Protein AF-A0A6B3F727-F1 (afdb_monomer_lite)

Structure (mmCIF, N/CA/C/O backbone):
data_AF-A0A6B3F727-F1
#
_entry.id   AF-A0A6B3F727-F1
#
loop_
_atom_site.group_PDB
_atom_site.id
_atom_site.type_symbol
_atom_site.label_atom_id
_atom_site.label_alt_id
_atom_site.label_comp_id
_atom_site.label_asym_id
_atom_site.label_entity_id
_atom_site.label_seq_id
_atom_site.pdbx_PDB_ins_code
_atom_site.Cartn_x
_atom_site.Cartn_y
_atom_site.Cartn_z
_atom_site.occupancy
_atom_site.B_iso_or_equiv
_atom_site.auth_seq_id
_atom_site.auth_comp_id
_atom_site.auth_asym_id
_atom_site.auth_atom_id
_atom_site.pdbx_PDB_model_num
ATOM 1 N N . MET A 1 1 ? 30.274 1.352 -7.374 1.00 46.69 1 MET A N 1
ATOM 2 C CA . MET A 1 1 ? 29.022 2.143 -7.356 1.00 46.69 1 MET A CA 1
ATOM 3 C C . MET A 1 1 ? 27.852 1.183 -7.499 1.00 46.69 1 MET A C 1
ATOM 5 O O . MET A 1 1 ? 27.702 0.592 -8.559 1.00 46.69 1 MET A O 1
ATOM 9 N N . THR A 1 2 ? 27.067 0.954 -6.448 1.00 52.38 2 THR A N 1
ATOM 10 C CA . THR A 1 2 ? 25.908 0.048 -6.518 1.00 52.38 2 THR A CA 1
ATOM 11 C C . THR A 1 2 ? 24.792 0.749 -7.291 1.00 52.38 2 THR A C 1
ATOM 13 O O . THR A 1 2 ? 24.235 1.735 -6.806 1.00 52.38 2 THR A O 1
ATOM 16 N N . ALA A 1 3 ? 24.505 0.302 -8.515 1.00 60.25 3 ALA A N 1
ATOM 17 C CA . ALA A 1 3 ? 23.430 0.868 -9.324 1.00 60.25 3 ALA A CA 1
ATOM 18 C C . ALA A 1 3 ? 22.100 0.746 -8.565 1.00 60.25 3 ALA A C 1
ATOM 20 O O . ALA A 1 3 ? 21.730 -0.340 -8.113 1.00 60.25 3 ALA A O 1
ATOM 21 N N . ARG A 1 4 ? 21.383 1.864 -8.393 1.00 60.91 4 ARG A N 1
ATOM 22 C CA . ARG A 1 4 ? 20.023 1.820 -7.845 1.00 60.91 4 ARG A CA 1
ATOM 23 C C . ARG A 1 4 ? 19.154 1.074 -8.860 1.00 60.91 4 ARG A C 1
ATOM 25 O O . ARG A 1 4 ? 19.166 1.464 -10.028 1.00 60.91 4 ARG A O 1
ATOM 32 N N . PRO A 1 5 ? 18.442 0.007 -8.463 1.00 63.22 5 PRO A N 1
ATOM 33 C CA . PRO A 1 5 ? 17.636 -0.761 -9.398 1.00 63.22 5 PRO A CA 1
ATOM 34 C C . PR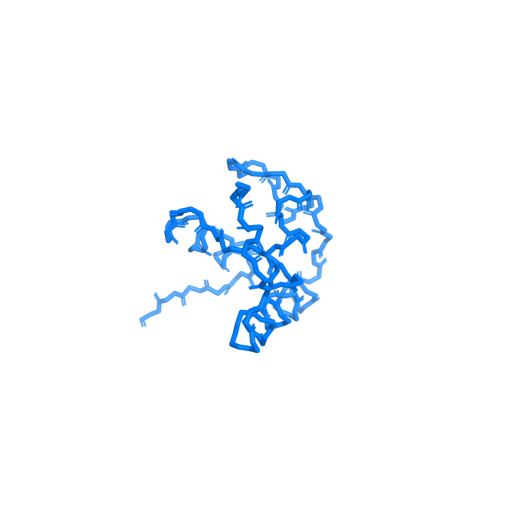O A 1 5 ? 16.602 0.158 -10.049 1.00 63.22 5 PRO A C 1
ATOM 36 O O . PRO A 1 5 ? 15.813 0.798 -9.356 1.00 63.22 5 PRO A O 1
ATOM 39 N N . GLN A 1 6 ? 16.639 0.241 -11.378 1.00 72.44 6 GLN A N 1
ATOM 40 C CA . GLN A 1 6 ? 15.640 0.975 -12.144 1.00 72.44 6 GLN A CA 1
ATOM 41 C C . GLN A 1 6 ? 14.308 0.203 -12.133 1.00 72.44 6 GLN A C 1
ATOM 43 O O . GLN A 1 6 ? 14.315 -1.036 -12.091 1.00 72.44 6 GLN A O 1
ATOM 48 N N . PRO A 1 7 ? 13.160 0.900 -12.160 1.00 78.44 7 PRO A N 1
ATOM 49 C CA . PRO A 1 7 ? 11.862 0.261 -12.334 1.00 78.44 7 PRO A CA 1
ATOM 50 C C . PRO A 1 7 ? 11.835 -0.529 -13.647 1.00 78.44 7 PRO A C 1
ATOM 52 O O . PRO A 1 7 ? 12.245 -0.027 -14.690 1.00 78.44 7 PRO A O 1
ATOM 55 N N . THR A 1 8 ? 11.334 -1.761 -13.617 1.00 84.88 8 THR A N 1
ATOM 56 C CA . THR A 1 8 ? 11.029 -2.500 -14.849 1.00 84.88 8 THR A CA 1
ATOM 57 C C . THR A 1 8 ? 9.605 -2.176 -15.290 1.00 84.88 8 THR A C 1
ATOM 59 O O . THR A 1 8 ? 8.753 -1.901 -14.444 1.00 84.88 8 THR A O 1
ATOM 62 N N . ALA A 1 9 ? 9.310 -2.276 -16.591 1.00 84.81 9 ALA A N 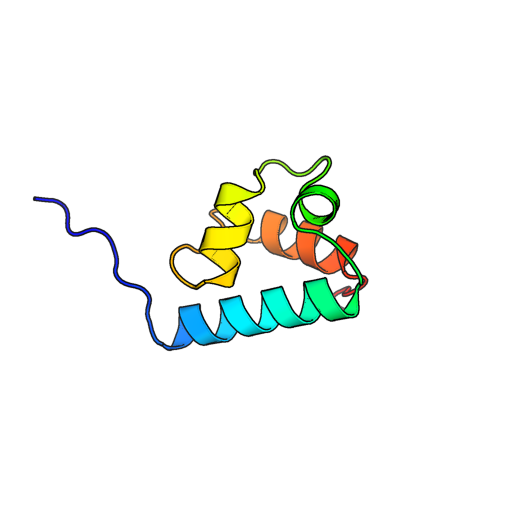1
ATOM 63 C CA . ALA A 1 9 ? 7.951 -2.074 -17.112 1.00 84.81 9 ALA A CA 1
ATOM 64 C C . ALA A 1 9 ? 6.908 -2.926 -16.360 1.00 84.81 9 ALA A C 1
ATOM 66 O O . ALA A 1 9 ? 5.842 -2.438 -15.996 1.00 84.81 9 ALA A O 1
ATOM 67 N N . ARG A 1 10 ? 7.271 -4.170 -16.011 1.00 86.00 10 ARG A N 1
ATOM 68 C CA . ARG A 1 10 ? 6.440 -5.065 -15.194 1.00 86.00 10 ARG A CA 1
ATOM 69 C C . ARG A 1 10 ? 6.144 -4.503 -13.799 1.00 86.00 10 ARG A C 1
ATOM 71 O O . ARG A 1 10 ? 5.011 -4.584 -13.344 1.00 86.00 10 ARG A O 1
ATOM 78 N N . ARG A 1 11 ? 7.142 -3.944 -13.103 1.00 87.38 11 ARG A N 1
ATOM 79 C CA . ARG A 1 11 ? 6.941 -3.350 -11.767 1.00 87.38 11 ARG A CA 1
ATOM 80 C C . ARG A 1 11 ? 6.090 -2.090 -11.823 1.00 87.38 11 ARG A C 1
ATOM 82 O O . ARG A 1 11 ? 5.289 -1.879 -10.923 1.00 87.38 11 ARG A O 1
ATOM 89 N N . ILE A 1 12 ? 6.264 -1.278 -12.864 1.00 90.19 12 ILE A N 1
ATOM 90 C CA . ILE A 1 12 ? 5.442 -0.088 -13.098 1.00 90.19 12 ILE A CA 1
ATOM 91 C C . ILE A 1 12 ? 3.976 -0.497 -13.282 1.00 90.19 12 ILE A C 1
ATOM 93 O O . ILE A 1 12 ? 3.119 0.032 -12.582 1.00 90.19 12 ILE A O 1
ATOM 97 N N . GLY A 1 13 ? 3.700 -1.485 -14.142 1.00 91.50 13 GLY A N 1
ATOM 98 C CA . GLY A 1 13 ? 2.345 -2.012 -14.345 1.00 91.50 13 GLY A CA 1
ATOM 99 C C . GLY A 1 13 ? 1.691 -2.480 -13.042 1.00 91.50 13 GLY A C 1
ATOM 100 O O . GLY A 1 13 ? 0.630 -1.983 -12.677 1.00 91.50 13 GLY A O 1
ATOM 101 N N . LEU A 1 14 ? 2.383 -3.334 -12.278 1.00 91.50 14 LEU A N 1
ATOM 102 C CA . LEU A 1 14 ? 1.889 -3.819 -10.982 1.00 91.50 14 LEU A CA 1
ATOM 103 C C . LEU A 1 14 ? 1.666 -2.687 -9.964 1.00 91.50 14 LEU A C 1
ATOM 105 O O . LEU A 1 14 ? 0.689 -2.700 -9.222 1.00 91.50 14 LEU A O 1
ATOM 109 N N . GLY A 1 15 ? 2.553 -1.689 -9.923 1.00 94.62 15 GLY A N 1
ATOM 110 C CA . GLY A 1 15 ? 2.386 -0.520 -9.058 1.00 94.62 15 GLY A CA 1
ATOM 111 C C . GLY A 1 15 ? 1.130 0.284 -9.407 1.00 94.62 15 GLY A C 1
ATOM 112 O O . GLY A 1 15 ? 0.364 0.658 -8.515 1.00 94.62 15 GLY A O 1
ATOM 113 N N . HIS A 1 16 ? 0.878 0.501 -10.701 1.00 95.56 16 HIS A N 1
ATOM 114 C CA . HIS A 1 16 ? -0.328 1.184 -11.166 1.00 95.56 16 HIS A CA 1
ATOM 115 C C . HIS A 1 16 ? -1.604 0.408 -10.840 1.00 95.56 16 HIS A C 1
ATOM 117 O O . HIS A 1 16 ? -2.586 1.028 -10.431 1.00 95.56 16 HIS A O 1
ATOM 123 N N . GLU A 1 17 ? -1.590 -0.919 -10.969 1.00 95.50 17 GLU A N 1
ATOM 124 C CA . GLU A 1 17 ? -2.712 -1.771 -10.563 1.00 95.50 17 GLU A CA 1
ATOM 125 C C . GLU A 1 17 ? -2.995 -1.643 -9.062 1.00 95.50 17 GLU A C 1
ATOM 127 O O . GLU A 1 17 ? -4.136 -1.391 -8.678 1.00 95.50 17 GLU A O 1
ATOM 132 N N . LEU A 1 18 ? -1.962 -1.697 -8.213 1.00 95.88 18 LEU A N 1
ATOM 133 C CA . LEU A 1 18 ? -2.117 -1.495 -6.767 1.00 95.88 18 LEU A CA 1
ATOM 134 C C . LEU A 1 18 ? -2.695 -0.121 -6.432 1.00 95.88 18 LEU A C 1
ATOM 136 O O . LEU A 1 18 ? -3.628 -0.011 -5.636 1.00 95.88 18 LEU A O 1
ATOM 140 N N . ARG A 1 19 ? -2.199 0.930 -7.090 1.00 96.81 19 ARG A N 1
ATOM 141 C CA . ARG A 1 19 ? -2.746 2.281 -6.941 1.00 96.81 19 ARG A CA 1
ATOM 142 C C . ARG A 1 19 ? -4.217 2.330 -7.344 1.00 96.81 19 ARG A C 1
ATOM 144 O O . ARG A 1 19 ? -5.012 2.967 -6.658 1.00 96.81 19 ARG A O 1
ATOM 151 N N . ALA A 1 20 ? -4.584 1.687 -8.450 1.00 96.94 20 ALA A N 1
ATOM 152 C CA . ALA A 1 20 ? -5.966 1.636 -8.909 1.00 96.94 20 ALA A CA 1
ATOM 153 C C . ALA A 1 20 ? -6.870 0.912 -7.900 1.00 96.94 20 ALA A C 1
ATOM 155 O O . ALA A 1 20 ? -7.967 1.398 -7.631 1.00 96.94 20 ALA A O 1
ATOM 156 N N . LEU A 1 21 ? -6.406 -0.188 -7.298 1.00 96.88 21 LEU A N 1
ATOM 157 C CA . LEU A 1 21 ? -7.132 -0.891 -6.234 1.00 96.88 21 LEU A CA 1
ATOM 158 C C . LEU A 1 21 ? -7.338 0.002 -5.008 1.00 96.88 21 LEU A C 1
ATOM 160 O O . LEU A 1 21 ? -8.463 0.107 -4.526 1.00 96.88 21 LEU A O 1
ATOM 164 N N . ARG A 1 22 ? -6.309 0.741 -4.577 1.00 97.44 22 ARG A N 1
ATOM 165 C CA . ARG A 1 22 ? -6.442 1.697 -3.470 1.00 97.44 22 ARG A CA 1
ATOM 166 C C . ARG A 1 22 ? -7.502 2.767 -3.742 1.00 97.44 22 ARG A C 1
ATOM 168 O O . ARG A 1 22 ? -8.300 3.085 -2.863 1.00 97.44 22 ARG A O 1
ATOM 175 N N . HIS A 1 23 ? -7.508 3.333 -4.951 1.00 97.31 23 HIS A N 1
ATOM 176 C CA . H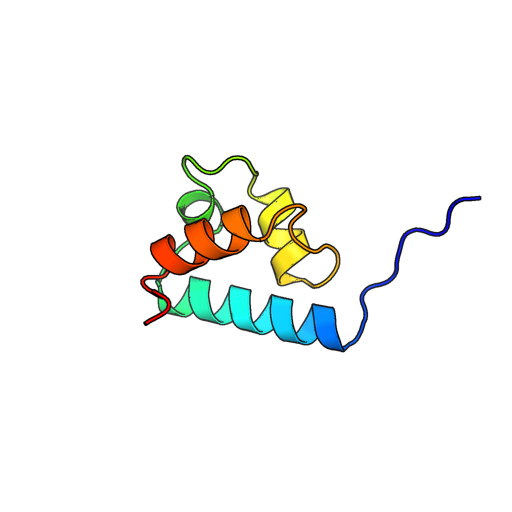IS A 1 23 ? -8.512 4.330 -5.345 1.00 97.31 23 HIS A CA 1
ATOM 177 C C . HIS A 1 23 ? -9.916 3.730 -5.409 1.00 97.31 23 HIS A C 1
ATOM 179 O O . HIS A 1 23 ? -10.857 4.368 -4.949 1.00 97.31 23 HIS A O 1
ATOM 185 N N . LYS A 1 24 ? -10.064 2.499 -5.917 1.00 96.88 24 LYS A N 1
ATOM 186 C CA . LYS A 1 24 ? -11.346 1.774 -5.910 1.00 96.88 24 LYS A CA 1
ATOM 187 C C . LYS A 1 24 ? -11.851 1.505 -4.491 1.00 96.88 24 LYS A C 1
ATOM 189 O O . LYS A 1 24 ? -13.046 1.618 -4.256 1.00 96.88 24 LYS A O 1
ATOM 194 N N . ALA A 1 25 ? -10.947 1.222 -3.555 1.00 96.00 25 ALA A N 1
ATOM 195 C CA . ALA A 1 25 ? -11.259 1.088 -2.133 1.00 96.00 25 ALA A CA 1
ATOM 196 C C . ALA A 1 25 ? -11.536 2.437 -1.434 1.00 96.00 25 ALA A C 1
ATOM 198 O O . ALA A 1 25 ? -11.847 2.459 -0.247 1.00 96.00 25 ALA A O 1
ATOM 199 N N . GLY A 1 26 ? -11.404 3.574 -2.133 1.00 97.06 26 GLY A N 1
ATOM 200 C CA . GLY A 1 26 ? -11.652 4.905 -1.572 1.00 97.06 26 GLY A CA 1
ATOM 201 C C . GLY A 1 26 ? -10.623 5.346 -0.527 1.00 97.06 26 GLY A C 1
ATOM 202 O O . GLY A 1 26 ? -10.913 6.225 0.282 1.00 97.06 26 GLY A O 1
ATOM 203 N N . MET A 1 27 ? -9.426 4.749 -0.520 1.00 97.00 27 MET A N 1
ATOM 204 C CA . MET A 1 27 ? -8.430 4.973 0.529 1.00 97.00 27 MET A CA 1
ATOM 205 C C . MET A 1 27 ? -7.343 5.978 0.129 1.00 97.00 27 MET A C 1
ATOM 207 O O . MET A 1 27 ? -6.755 5.940 -0.959 1.00 97.00 27 MET A O 1
ATOM 211 N N . THR A 1 28 ? -6.982 6.848 1.068 1.00 97.31 28 THR A N 1
ATOM 212 C CA . THR A 1 28 ? -5.736 7.625 0.991 1.00 97.31 28 THR A CA 1
ATOM 213 C C . THR A 1 28 ? -4.521 6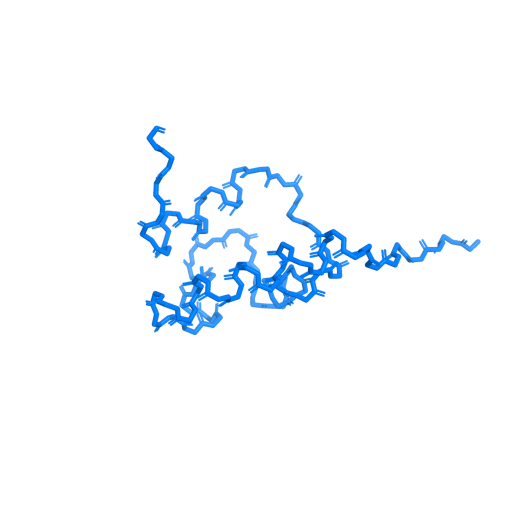.736 1.276 1.00 97.31 28 THR A C 1
ATOM 215 O O . THR A 1 28 ? -4.647 5.646 1.831 1.00 97.31 28 THR A O 1
ATOM 218 N N . LEU A 1 29 ? -3.312 7.203 0.934 1.00 97.12 29 LEU A N 1
ATOM 219 C CA . LEU A 1 29 ? -2.077 6.495 1.304 1.00 97.12 29 LEU A CA 1
ATOM 220 C C . LEU A 1 29 ? -1.971 6.302 2.822 1.00 97.12 29 LEU A C 1
ATOM 222 O O . LEU A 1 29 ? -1.582 5.229 3.259 1.00 97.12 29 LEU A O 1
ATOM 226 N N . ALA A 1 30 ? -2.327 7.321 3.611 1.00 97.12 30 ALA A N 1
ATOM 227 C CA . ALA A 1 30 ? -2.255 7.266 5.071 1.00 97.12 30 ALA A CA 1
ATOM 228 C C . ALA A 1 30 ? -3.185 6.190 5.648 1.00 97.12 30 ALA A C 1
ATOM 230 O O . ALA A 1 30 ? -2.752 5.398 6.472 1.00 97.12 30 ALA A O 1
ATOM 231 N N . GLN A 1 31 ? -4.424 6.112 5.155 1.00 97.31 31 GLN A N 1
ATOM 232 C CA . GLN A 1 31 ? -5.378 5.077 5.570 1.00 97.31 31 GLN A CA 1
ATOM 233 C C . GLN A 1 31 ? -4.943 3.675 5.133 1.00 97.31 31 GLN A C 1
ATOM 235 O O . GLN A 1 31 ? -5.120 2.714 5.875 1.00 97.31 31 GLN A O 1
ATOM 240 N N . ALA A 1 32 ? -4.356 3.555 3.940 1.00 96.69 32 ALA A N 1
ATOM 241 C CA . ALA A 1 32 ? -3.904 2.272 3.416 1.00 96.69 32 ALA A CA 1
ATOM 242 C C . ALA A 1 32 ? -2.746 1.669 4.226 1.00 96.69 32 ALA A C 1
ATOM 244 O O . ALA A 1 32 ? -2.658 0.451 4.328 1.00 96.69 32 ALA A O 1
ATOM 245 N N . VAL A 1 33 ? -1.862 2.504 4.785 1.00 96.88 33 VAL A N 1
ATOM 246 C CA . VAL A 1 33 ? -0.705 2.048 5.577 1.00 96.88 33 VAL A CA 1
ATOM 247 C C . VAL A 1 33 ? -0.948 2.028 7.084 1.00 96.88 33 VAL A C 1
ATOM 249 O O . VAL A 1 33 ? -0.076 1.597 7.833 1.00 96.88 33 VAL A O 1
ATOM 252 N N . ASP A 1 34 ? -2.094 2.522 7.544 1.00 96.56 34 ASP A N 1
ATOM 253 C CA . ASP A 1 34 ? -2.388 2.650 8.968 1.00 96.56 34 ASP A CA 1
ATOM 254 C C . ASP A 1 34 ? -2.323 1.287 9.672 1.00 96.56 34 ASP A C 1
ATOM 256 O O . ASP A 1 34 ? -3.043 0.367 9.306 1.00 96.56 34 ASP A O 1
ATOM 260 N N . GLY A 1 35 ? -1.447 1.120 10.662 1.00 93.88 35 GLY A N 1
ATOM 261 C CA . GLY A 1 35 ? -1.236 -0.164 11.345 1.00 93.88 35 GLY A CA 1
ATOM 262 C C . GLY A 1 35 ? -0.495 -1.241 10.535 1.00 93.88 35 GLY A C 1
ATOM 263 O O . GLY A 1 35 ? -0.427 -2.379 10.991 1.00 93.88 35 GLY A O 1
ATOM 264 N N . LEU A 1 36 ? 0.066 -0.911 9.365 1.00 94.44 36 LEU A N 1
ATOM 265 C CA . LEU A 1 36 ? 0.955 -1.793 8.599 1.00 94.44 36 LEU A CA 1
ATOM 266 C C . LEU A 1 36 ? 2.434 -1.517 8.932 1.00 94.44 36 LEU A C 1
ATOM 268 O O . LEU A 1 36 ? 2.789 -0.418 9.363 1.00 94.44 36 LEU A O 1
ATOM 272 N N . PRO A 1 37 ? 3.350 -2.475 8.694 1.00 93.12 37 PRO A N 1
ATOM 273 C CA . PRO A 1 37 ? 4.772 -2.330 9.029 1.00 93.12 37 PRO A CA 1
ATOM 274 C C . PRO A 1 37 ? 5.560 -1.428 8.056 1.00 93.12 37 PRO A C 1
ATOM 276 O O . PRO A 1 37 ? 6.793 -1.474 8.015 1.00 93.12 37 PRO A O 1
ATOM 279 N N . PHE A 1 38 ? 4.878 -0.629 7.233 1.00 94.31 38 PHE A N 1
ATOM 280 C CA . PHE A 1 38 ? 5.486 0.282 6.267 1.00 94.31 38 PHE A CA 1
ATOM 281 C C . PHE A 1 38 ? 4.730 1.605 6.189 1.00 94.31 38 PHE A C 1
ATOM 283 O O . PHE A 1 38 ? 3.558 1.688 6.523 1.00 94.31 38 PHE A O 1
ATOM 290 N N . ASP A 1 39 ? 5.418 2.647 5.733 1.00 96.06 39 ASP A N 1
ATOM 291 C CA . ASP A 1 39 ? 4.903 4.012 5.697 1.00 96.06 39 ASP A CA 1
ATOM 292 C C . ASP A 1 39 ? 4.330 4.408 4.324 1.00 96.06 39 ASP A C 1
ATOM 294 O O . ASP A 1 39 ? 4.463 3.705 3.314 1.00 96.06 39 ASP A O 1
ATOM 298 N N . THR A 1 40 ? 3.718 5.594 4.272 1.00 97.00 40 THR A N 1
ATOM 299 C CA . THR A 1 40 ? 3.140 6.172 3.048 1.00 97.00 40 THR A CA 1
ATOM 300 C C . THR A 1 40 ? 4.179 6.334 1.9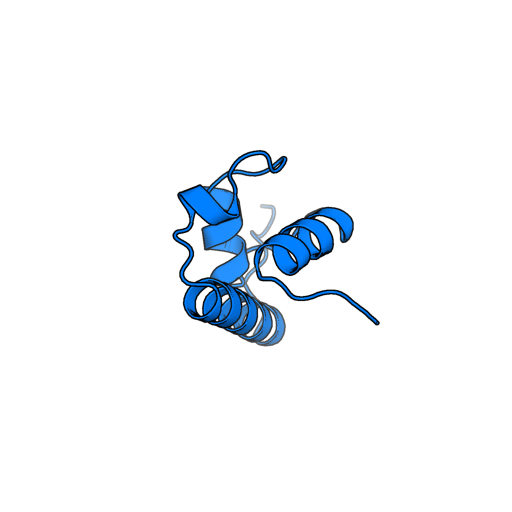39 1.00 97.00 40 THR A C 1
ATOM 302 O O . THR A 1 40 ? 3.876 6.085 0.772 1.00 97.00 40 THR A O 1
ATOM 305 N N . THR A 1 41 ? 5.420 6.686 2.290 1.00 96.62 41 THR A N 1
ATOM 306 C CA . THR A 1 41 ? 6.546 6.802 1.351 1.00 96.62 41 THR A CA 1
ATOM 307 C C . THR A 1 41 ? 6.864 5.462 0.694 1.00 96.62 41 THR A C 1
ATOM 309 O O . THR A 1 41 ? 7.124 5.390 -0.512 1.00 96.62 41 THR A O 1
ATOM 312 N N . THR A 1 42 ? 6.855 4.380 1.474 1.00 95.25 42 THR A N 1
ATOM 313 C CA . THR A 1 42 ? 7.067 3.026 0.965 1.00 95.25 42 THR A CA 1
ATOM 314 C C . THR A 1 42 ? 5.947 2.638 0.016 1.00 95.25 42 THR A C 1
ATOM 316 O O . THR A 1 42 ? 6.246 2.225 -1.107 1.00 95.25 42 THR A O 1
ATOM 319 N N . LEU A 1 43 ? 4.687 2.843 0.410 1.00 96.38 43 LEU A N 1
ATOM 320 C CA . LEU A 1 43 ? 3.539 2.539 -0.443 1.00 96.38 43 LEU A CA 1
ATOM 321 C C . LEU A 1 43 ? 3.570 3.345 -1.749 1.00 96.38 43 LEU A C 1
ATOM 323 O O . LEU A 1 43 ? 3.429 2.769 -2.822 1.00 96.38 43 LEU A O 1
ATOM 327 N N . GLN A 1 44 ? 3.873 4.644 -1.696 1.00 96.38 44 GLN A N 1
ATOM 328 C CA . GLN A 1 44 ? 3.990 5.489 -2.890 1.00 96.38 44 GLN A CA 1
ATOM 329 C C . GLN A 1 44 ? 5.055 4.966 -3.872 1.00 96.38 44 GLN A C 1
ATOM 331 O O . GLN A 1 44 ? 4.846 4.966 -5.088 1.00 96.38 44 GLN A O 1
ATOM 336 N N . ARG A 1 45 ? 6.208 4.503 -3.367 1.00 94.69 45 ARG A N 1
ATOM 337 C CA . ARG A 1 45 ? 7.281 3.932 -4.203 1.00 94.69 45 ARG A CA 1
ATOM 338 C C . ARG A 1 45 ? 6.898 2.584 -4.800 1.00 94.69 45 ARG A C 1
ATOM 340 O O . ARG A 1 45 ? 7.340 2.283 -5.909 1.00 94.69 45 ARG A O 1
ATOM 347 N N . VAL A 1 46 ? 6.108 1.792 -4.078 1.00 94.50 46 VAL A N 1
ATOM 348 C CA . VAL A 1 46 ? 5.549 0.533 -4.582 1.00 94.50 46 VAL A CA 1
ATOM 349 C C . VAL A 1 46 ? 4.534 0.804 -5.687 1.00 94.50 46 VAL A C 1
ATOM 351 O O . VAL A 1 46 ? 4.674 0.268 -6.782 1.00 94.50 46 VAL A O 1
ATOM 354 N N . GLU A 1 47 ? 3.601 1.724 -5.457 1.00 95.56 47 GLU A N 1
ATOM 355 C CA . GLU A 1 47 ? 2.601 2.145 -6.443 1.00 95.56 47 GLU A CA 1
ATOM 356 C C . GLU A 1 47 ? 3.203 2.790 -7.698 1.00 95.56 47 GLU A C 1
ATOM 358 O O . GLU A 1 47 ? 2.587 2.798 -8.757 1.00 95.56 47 GLU A O 1
ATOM 363 N N . SER A 1 48 ? 4.422 3.322 -7.603 1.00 93.06 48 SER A N 1
ATOM 364 C CA . SER A 1 48 ? 5.148 3.883 -8.751 1.00 93.06 48 SER A CA 1
ATOM 365 C C . SER A 1 48 ? 6.068 2.861 -9.439 1.00 93.06 48 SER A C 1
ATOM 367 O O . SER A 1 48 ? 6.815 3.218 -10.346 1.00 93.06 48 SER A O 1
ATOM 369 N N . GLY A 1 49 ? 6.101 1.605 -8.974 1.00 90.12 49 GLY A N 1
ATOM 370 C CA . GLY A 1 49 ? 6.972 0.549 -9.503 1.00 90.12 49 GLY A CA 1
ATOM 371 C C . GLY A 1 49 ? 8.463 0.703 -9.173 1.00 90.12 49 GLY A C 1
ATOM 372 O O . GLY A 1 49 ? 9.286 -0.097 -9.625 1.00 90.12 49 GLY A O 1
ATOM 373 N N . TYR A 1 50 ? 8.832 1.704 -8.370 1.00 89.94 50 TYR A N 1
ATOM 374 C CA . TYR A 1 50 ? 10.221 1.994 -7.997 1.00 89.94 50 TYR A CA 1
ATOM 375 C C . TYR A 1 50 ? 10.787 0.978 -7.003 1.00 89.94 50 TYR A C 1
ATOM 377 O O . TYR A 1 50 ? 11.997 0.763 -6.912 1.00 89.94 50 TYR A O 1
ATOM 385 N N . ARG A 1 51 ? 9.908 0.335 -6.236 1.00 89.12 51 ARG A N 1
ATOM 386 C CA . ARG A 1 51 ? 10.259 -0.683 -5.251 1.00 89.12 51 ARG A CA 1
ATOM 387 C C . ARG A 1 51 ? 9.174 -1.758 -5.214 1.00 89.12 51 ARG A C 1
ATOM 389 O O . ARG A 1 51 ? 8.026 -1.494 -5.524 1.00 89.12 51 ARG A O 1
ATOM 396 N N . SER A 1 52 ? 9.544 -2.965 -4.809 1.00 86.94 52 SER A N 1
ATOM 397 C CA . SER A 1 52 ? 8.594 -4.016 -4.428 1.00 86.94 52 SER A CA 1
ATOM 398 C C . SER A 1 52 ? 8.581 -4.169 -2.908 1.00 86.94 52 SER A C 1
ATOM 400 O O . SER A 1 52 ? 9.558 -3.802 -2.241 1.00 86.94 52 SER A O 1
ATOM 402 N N . PHE A 1 53 ? 7.507 -4.727 -2.350 1.00 89.25 53 PHE A N 1
ATOM 403 C CA . PHE A 1 53 ? 7.522 -5.132 -0.947 1.00 89.25 53 PHE A CA 1
ATOM 404 C C . PHE A 1 53 ? 8.656 -6.124 -0.687 1.00 89.25 53 PHE A C 1
ATOM 406 O O . PHE A 1 53 ? 9.014 -6.928 -1.548 1.00 89.25 53 PHE A O 1
ATOM 413 N N . ARG A 1 54 ? 9.248 -6.040 0.509 1.00 84.44 54 ARG A N 1
ATOM 414 C CA . ARG A 1 54 ? 10.305 -6.974 0.921 1.00 84.44 54 ARG A CA 1
ATOM 415 C C . ARG A 1 54 ? 9.759 -8.379 1.168 1.00 84.44 54 ARG A C 1
ATOM 417 O O . ARG A 1 54 ? 10.507 -9.339 1.038 1.00 84.44 54 ARG A O 1
ATOM 424 N N . GLN A 1 55 ? 8.490 -8.475 1.552 1.00 89.69 55 GLN A N 1
ATOM 425 C CA . GLN A 1 55 ? 7.812 -9.711 1.915 1.00 89.69 55 GLN A CA 1
ATOM 426 C C . GLN A 1 55 ? 6.448 -9.751 1.228 1.00 89.69 55 GLN A C 1
ATOM 428 O O . GLN A 1 55 ? 5.768 -8.727 1.155 1.00 89.69 55 GLN A O 1
ATOM 433 N N . ALA A 1 56 ? 6.047 -10.928 0.747 1.00 88.31 56 ALA A N 1
ATOM 434 C CA . ALA A 1 56 ? 4.739 -11.118 0.122 1.00 88.31 56 ALA A CA 1
ATOM 435 C C . ALA A 1 56 ? 3.578 -10.909 1.115 1.00 88.31 56 ALA A C 1
ATOM 437 O O . ALA A 1 56 ? 2.517 -10.453 0.707 1.00 88.31 56 ALA A O 1
ATOM 438 N N . GLY A 1 57 ? 3.795 -11.156 2.415 1.00 92.19 57 GLY A N 1
ATOM 439 C CA . GLY A 1 57 ? 2.795 -10.912 3.464 1.00 92.19 57 GLY A CA 1
ATOM 440 C C . GLY A 1 57 ? 2.307 -9.461 3.505 1.00 92.19 57 GLY A C 1
ATOM 441 O O . GLY A 1 57 ? 1.110 -9.225 3.554 1.00 92.19 57 GLY A O 1
ATOM 442 N N . PHE A 1 58 ? 3.206 -8.489 3.321 1.00 93.62 58 PHE A N 1
ATOM 443 C CA . PHE A 1 58 ? 2.836 -7.067 3.290 1.00 93.62 58 PHE A CA 1
ATOM 444 C C . PHE A 1 58 ? 1.944 -6.713 2.102 1.00 93.62 58 PHE A C 1
ATOM 446 O O . PHE A 1 58 ? 1.106 -5.822 2.200 1.00 93.62 58 PHE A O 1
ATOM 453 N N . LEU A 1 59 ? 2.128 -7.404 0.972 1.00 92.25 59 LEU A N 1
ATOM 454 C CA . LEU A 1 59 ? 1.237 -7.253 -0.172 1.00 92.25 59 LEU A CA 1
ATOM 455 C C . LEU A 1 59 ? -0.147 -7.818 0.154 1.00 92.25 59 LEU A C 1
ATOM 457 O O . LEU A 1 59 ? -1.138 -7.169 -0.152 1.00 92.25 59 LEU A O 1
ATOM 461 N N . ARG A 1 60 ? -0.212 -8.992 0.791 1.00 92.88 60 ARG A N 1
ATOM 462 C CA . ARG A 1 60 ? -1.475 -9.619 1.191 1.00 92.88 60 ARG A CA 1
ATOM 463 C C . ARG A 1 60 ? -2.249 -8.755 2.187 1.00 92.88 60 ARG A C 1
ATOM 465 O O . ARG A 1 60 ? -3.395 -8.435 1.914 1.00 92.88 60 ARG A O 1
ATOM 472 N N . GLU A 1 61 ? -1.607 -8.294 3.258 1.00 94.38 61 GLU A N 1
ATOM 473 C CA . GLU A 1 61 ? -2.229 -7.402 4.251 1.00 94.38 61 GLU A CA 1
ATOM 474 C C . GLU A 1 61 ? -2.771 -6.113 3.608 1.00 94.38 61 GLU A C 1
ATOM 476 O O . GLU A 1 61 ? -3.848 -5.631 3.957 1.00 94.38 61 GLU A O 1
ATOM 481 N N . LEU A 1 62 ? -2.048 -5.557 2.628 1.00 94.88 62 LEU A N 1
ATOM 482 C CA . LEU A 1 62 ? -2.505 -4.386 1.882 1.00 94.88 62 LEU A CA 1
ATOM 483 C C . LEU A 1 62 ? -3.721 -4.695 0.996 1.00 94.88 62 LEU A C 1
ATOM 485 O O . LEU A 1 62 ? -4.644 -3.890 0.919 1.00 94.88 62 LEU A O 1
ATOM 489 N N . LEU A 1 63 ? -3.717 -5.838 0.310 1.00 94.19 63 LEU A N 1
ATOM 490 C CA . LEU A 1 63 ? -4.831 -6.263 -0.537 1.00 94.19 63 LEU A CA 1
ATOM 491 C C . LEU A 1 63 ? -6.086 -6.544 0.296 1.00 94.19 63 LEU A C 1
ATOM 493 O O . LEU A 1 63 ? -7.161 -6.076 -0.074 1.00 94.19 63 LEU A O 1
ATOM 497 N N . GLU A 1 64 ? -5.941 -7.175 1.462 1.00 94.12 64 GLU A N 1
ATOM 498 C CA . GLU A 1 64 ? -7.031 -7.379 2.422 1.00 94.12 64 GLU A CA 1
ATOM 499 C C . GLU A 1 64 ? -7.655 -6.043 2.852 1.00 94.12 64 GLU A C 1
ATOM 501 O O . GLU A 1 64 ? -8.878 -5.913 2.891 1.00 94.12 64 GLU A O 1
ATOM 506 N N . ARG A 1 65 ? -6.841 -4.998 3.075 1.00 93.19 65 ARG A N 1
ATOM 507 C CA . ARG A 1 65 ? -7.350 -3.638 3.348 1.00 93.19 65 ARG A CA 1
ATOM 508 C C . ARG A 1 65 ? -8.148 -3.057 2.195 1.00 93.19 65 ARG A C 1
ATOM 510 O O . ARG A 1 65 ? -9.091 -2.305 2.420 1.00 93.19 65 ARG A O 1
ATOM 517 N N . TYR A 1 66 ? -7.777 -3.387 0.965 1.00 94.81 66 TYR A N 1
ATOM 518 C CA . TYR A 1 66 ? -8.528 -2.980 -0.219 1.00 94.81 66 TYR A CA 1
ATOM 519 C C . TYR A 1 66 ? -9.776 -3.841 -0.452 1.00 94.81 66 TYR A C 1
ATOM 521 O O . TYR A 1 66 ? -10.483 -3.611 -1.432 1.00 94.81 66 TYR A O 1
ATOM 529 N N . GLY A 1 67 ? -10.062 -4.806 0.429 1.00 91.94 67 GLY A N 1
ATOM 530 C CA . GLY A 1 67 ? -11.166 -5.752 0.287 1.00 91.94 67 GLY A CA 1
ATOM 531 C C . GLY A 1 67 ? -10.901 -6.843 -0.752 1.00 91.94 67 GLY A C 1
ATOM 532 O O . GLY A 1 67 ? -11.843 -7.473 -1.219 1.00 91.94 67 GLY A O 1
ATOM 533 N N . ILE A 1 68 ? -9.639 -7.046 -1.144 1.00 91.56 68 ILE A N 1
ATOM 534 C CA . ILE A 1 68 ? -9.212 -8.106 -2.058 1.00 91.56 68 ILE A CA 1
ATOM 535 C C . ILE A 1 68 ? -8.658 -9.255 -1.215 1.00 91.56 68 ILE A C 1
ATOM 537 O O . ILE A 1 68 ? -7.566 -9.155 -0.657 1.00 91.56 68 ILE A O 1
ATOM 541 N N . THR A 1 69 ? -9.399 -10.352 -1.142 1.00 84.94 69 THR A N 1
ATOM 542 C CA . THR A 1 69 ? -8.948 -11.608 -0.537 1.00 84.94 69 THR A CA 1
ATOM 543 C C . THR A 1 69 ? -8.654 -12.622 -1.641 1.00 84.94 69 THR A C 1
ATOM 545 O O . THR A 1 69 ? -9.400 -12.698 -2.614 1.00 84.94 69 THR A O 1
ATOM 548 N N . ASP A 1 70 ? -7.557 -13.370 -1.509 1.00 66.19 70 ASP A N 1
ATOM 549 C CA . ASP A 1 70 ? -7.288 -14.554 -2.339 1.00 66.19 70 ASP A CA 1
ATOM 550 C C . ASP A 1 70 ? -8.294 -15.644 -1.916 1.00 66.19 70 ASP A C 1
ATOM 552 O O . ASP A 1 70 ? -8.262 -16.070 -0.759 1.00 66.19 70 ASP A O 1
ATOM 556 N N . GLU A 1 71 ? -9.199 -16.042 -2.814 1.00 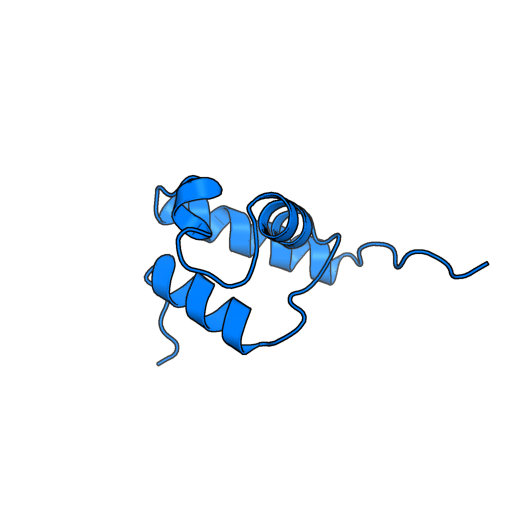52.00 71 GLU A N 1
ATOM 557 C CA . GLU A 1 71 ? -9.925 -17.323 -2.738 1.00 52.00 71 GLU A CA 1
ATOM 558 C C . GLU A 1 71 ? -9.159 -18.405 -3.505 1.00 52.00 71 GLU A C 1
ATOM 560 O O . GLU A 1 71 ? -8.685 -18.109 -4.628 1.00 52.00 71 GLU A O 1
#

Foldseek 3Di:
DPDQDAFDPVQQVQLCVLVVLCVLLVHDLQRLCPPNPDHSVVNNCSSRSSDPDPDVVSVQSSCVSSVHHDD

pLDDT: mean 89.38, std 11.71, range [46.69, 97.44]

Secondary structure (DSSP, 8-state):
--PPPPPPHHHHHHHHHHHHHHHHTT--HHHHHTTSSS-HHHHHHHHTTS---SSHHHHHHHHHHTT----

Radius of gyration: 12.23 Å; chains: 1; bounding box: 41×25×28 Å

Sequence (71 aa):
MTARPQPTARRIGLGHELRALRHKAGMTLAQAVDGLPFDTTTLQRVESGYRSFRQAGFLRELLERYGITDE